Protein AF-A0A9D1I6I7-F1 (afdb_monomer_lite)

Organism: NCBI:txid2840963

Sequence (61 aa):
MKPFWFVTAVHKDVSERLKRVNPRLYREVKDILEINKAQRHIRGGLATRMKYKKQAENAGQ

Radius of gyration: 17.4 Å; chains: 1; bounding box: 35×18×47 Å

pLDDT: mean 87.22, std 14.35, range [48.09, 97.44]

InterPro domains:
  IPR014208 Sporulation stage III, transcriptional regulator SpoIIID [PF12116] (9-55)

Foldseek 3Di:
DDDPVVVVVVCCCLVPVCCVVPVVVSVVVVVVVVVVVVCVVVVVVVVVVVVVVVVVVVVVD

Secondary structure (DSSP, 8-state):
---THHHHHHHHIIIIIHHHH-HHHHHHHHHHHHHHHHHHHHHHHHHHHHHHHHHHHHH--

Structure (mmCIF, N/CA/C/O backbone):
data_AF-A0A9D1I6I7-F1
#
_entry.id   AF-A0A9D1I6I7-F1
#
loop_
_atom_site.group_PDB
_atom_site.id
_atom_site.type_symbol
_atom_site.label_atom_id
_atom_site.label_alt_id
_atom_site.label_comp_id
_atom_site.label_asym_id
_atom_site.label_entity_id
_atom_site.label_seq_id
_atom_site.pdbx_PDB_ins_code
_atom_site.Cartn_x
_atom_site.Cartn_y
_atom_site.Cartn_z
_atom_site.occupancy
_atom_site.B_iso_or_equiv
_atom_site.auth_seq_id
_atom_site.auth_comp_id
_atom_site.auth_asym_id
_atom_site.auth_atom_id
_atom_site.pdbx_PDB_model_num
ATOM 1 N N . MET A 1 1 ? 5.070 -12.862 15.405 1.00 48.09 1 MET A N 1
ATOM 2 C CA . MET A 1 1 ? 5.078 -11.507 14.806 1.00 48.09 1 MET A CA 1
ATOM 3 C C . MET A 1 1 ? 5.930 -11.581 13.541 1.00 48.09 1 MET A C 1
ATOM 5 O O . MET A 1 1 ? 7.070 -12.009 13.651 1.00 48.09 1 MET A O 1
ATOM 9 N N . LYS A 1 2 ? 5.379 -11.336 12.339 1.00 51.16 2 LYS A N 1
ATOM 10 C CA . LYS A 1 2 ? 6.142 -11.489 11.079 1.00 51.16 2 LYS A CA 1
ATOM 11 C C . LYS A 1 2 ? 7.289 -10.463 11.035 1.00 51.16 2 LYS A C 1
ATOM 13 O O . LYS A 1 2 ? 7.050 -9.316 11.411 1.00 51.16 2 LYS A O 1
ATOM 18 N N . PRO A 1 3 ? 8.501 -10.839 10.597 1.00 49.53 3 PRO A N 1
ATOM 19 C CA . PRO A 1 3 ? 9.642 -9.941 10.634 1.00 49.53 3 PRO A CA 1
ATOM 20 C C . PRO A 1 3 ? 9.480 -8.811 9.610 1.00 49.53 3 PRO A C 1
ATOM 22 O O . PRO A 1 3 ? 9.050 -9.025 8.476 1.00 49.53 3 PRO A O 1
ATOM 25 N N . PHE A 1 4 ? 9.866 -7.606 10.028 1.00 57.34 4 PHE A N 1
ATOM 26 C CA . PHE A 1 4 ? 9.845 -6.353 9.261 1.00 57.34 4 PHE A CA 1
ATOM 27 C C . PHE A 1 4 ? 10.554 -6.448 7.891 1.00 57.34 4 PHE A C 1
ATOM 29 O O . PHE A 1 4 ? 10.213 -5.727 6.955 1.00 57.34 4 PHE A O 1
ATOM 36 N N . TRP A 1 5 ? 11.468 -7.411 7.745 1.00 51.59 5 TRP A N 1
ATOM 37 C CA . TRP A 1 5 ? 12.232 -7.721 6.535 1.00 51.59 5 TRP A CA 1
ATOM 38 C C . TRP A 1 5 ? 11.383 -7.979 5.279 1.00 51.59 5 TRP A C 1
ATOM 40 O O . TRP A 1 5 ? 11.771 -7.557 4.193 1.00 51.59 5 TRP A O 1
ATOM 50 N N . PHE A 1 6 ? 10.206 -8.605 5.398 1.00 51.88 6 PHE A N 1
ATOM 51 C CA . PHE A 1 6 ? 9.348 -8.861 4.228 1.00 51.88 6 PHE A CA 1
ATOM 52 C C . PHE A 1 6 ? 8.723 -7.587 3.659 1.00 51.88 6 PHE A C 1
ATOM 54 O O . PHE A 1 6 ? 8.451 -7.510 2.464 1.00 51.88 6 PHE A O 1
ATOM 61 N N . VAL A 1 7 ? 8.500 -6.578 4.503 1.00 60.31 7 VAL A N 1
ATOM 62 C CA . VAL A 1 7 ? 7.842 -5.339 4.083 1.00 60.31 7 VAL A CA 1
ATOM 63 C C . VAL A 1 7 ? 8.835 -4.425 3.375 1.00 60.31 7 VAL A C 1
ATOM 65 O O . VAL A 1 7 ? 8.439 -3.745 2.439 1.00 60.31 7 VAL A O 1
ATOM 68 N N . THR A 1 8 ? 10.117 -4.440 3.751 1.00 73.25 8 THR A N 1
ATOM 69 C CA . THR A 1 8 ? 11.155 -3.596 3.135 1.00 73.25 8 THR A CA 1
ATOM 70 C C . THR A 1 8 ? 11.784 -4.233 1.899 1.00 73.25 8 THR A C 1
ATOM 72 O O . THR A 1 8 ? 11.960 -3.538 0.900 1.00 73.25 8 THR A O 1
ATOM 75 N N . ALA A 1 9 ? 12.068 -5.541 1.921 1.00 76.94 9 ALA A N 1
ATOM 76 C CA . ALA A 1 9 ? 12.673 -6.240 0.785 1.00 76.94 9 ALA A CA 1
ATOM 77 C C . ALA A 1 9 ? 11.740 -6.243 -0.435 1.00 76.94 9 ALA A C 1
ATOM 79 O O . ALA A 1 9 ? 12.131 -5.802 -1.514 1.00 76.94 9 ALA A O 1
ATOM 80 N N . VAL A 1 10 ? 10.469 -6.616 -0.238 1.00 83.62 10 VAL A N 1
ATOM 81 C CA . VAL A 1 10 ? 9.464 -6.602 -1.313 1.00 83.62 10 VAL A CA 1
ATOM 82 C C . VAL A 1 10 ? 9.192 -5.177 -1.788 1.00 83.62 10 VAL A C 1
ATOM 84 O O . VAL A 1 10 ? 9.114 -4.941 -2.992 1.00 83.62 10 VAL A O 1
ATOM 87 N N . HIS A 1 11 ? 9.101 -4.197 -0.879 1.00 83.50 11 HIS A N 1
ATOM 88 C CA . HIS A 1 11 ? 8.938 -2.803 -1.300 1.00 83.50 11 HIS A CA 1
ATOM 89 C C . HIS A 1 11 ? 10.101 -2.326 -2.167 1.00 83.50 11 HIS A C 1
ATOM 91 O O . HIS A 1 11 ? 9.852 -1.645 -3.162 1.00 83.50 11 HIS A O 1
ATOM 97 N N . LYS A 1 12 ? 11.341 -2.674 -1.810 1.00 85.56 12 LYS A N 1
ATOM 98 C CA . LYS A 1 12 ? 12.537 -2.282 -2.558 1.00 85.56 12 LYS A CA 1
ATOM 99 C C . LYS A 1 12 ? 12.570 -2.939 -3.935 1.00 85.56 12 LYS A C 1
ATOM 101 O O . LYS A 1 12 ? 12.798 -2.259 -4.938 1.00 85.56 12 LYS A O 1
ATOM 106 N N . ASP A 1 13 ? 12.259 -4.230 -4.008 1.00 89.94 13 ASP A N 1
ATOM 107 C CA . ASP A 1 13 ? 12.198 -4.941 -5.283 1.00 89.94 13 ASP A CA 1
ATOM 108 C C . ASP A 1 13 ? 11.112 -4.363 -6.204 1.00 89.94 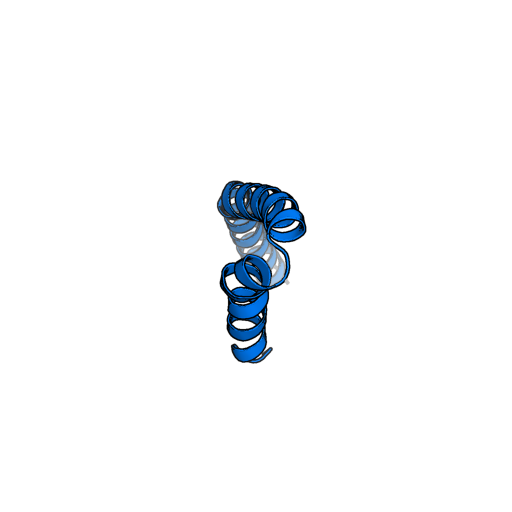13 ASP A C 1
ATOM 110 O O . ASP A 1 13 ? 11.374 -4.113 -7.379 1.00 89.94 13 ASP A O 1
ATOM 114 N N . VAL A 1 14 ? 9.922 -4.062 -5.681 1.00 88.88 14 VAL A N 1
ATOM 115 C CA . VAL A 1 14 ? 8.798 -3.568 -6.491 1.00 88.88 14 VAL A CA 1
ATOM 116 C C . VAL A 1 14 ? 8.919 -2.076 -6.836 1.00 88.88 14 VAL A C 1
ATOM 118 O O . VAL A 1 14 ? 8.594 -1.671 -7.952 1.00 88.88 14 VAL A O 1
ATOM 121 N N . SER A 1 15 ? 9.392 -1.239 -5.910 1.00 85.25 15 SER A N 1
ATOM 122 C CA . SER A 1 15 ? 9.418 0.225 -6.092 1.00 85.25 15 SER A CA 1
ATOM 123 C C . SER A 1 15 ? 10.667 0.713 -6.826 1.00 85.25 15 SER A C 1
ATOM 125 O O . SER A 1 15 ? 10.597 1.709 -7.547 1.00 85.25 15 SER A O 1
ATOM 127 N N . GLU A 1 16 ? 11.801 0.025 -6.656 1.00 88.19 16 GLU A N 1
ATOM 128 C CA . GLU A 1 16 ? 13.101 0.468 -7.173 1.00 88.19 16 GLU A CA 1
ATOM 129 C C . GLU A 1 16 ? 13.654 -0.487 -8.232 1.00 88.19 16 GLU A C 1
ATOM 131 O O . GLU A 1 16 ? 13.969 -0.067 -9.348 1.00 88.19 16 GLU A O 1
ATOM 136 N N . ARG A 1 17 ? 13.775 -1.779 -7.905 1.00 93.19 17 ARG A N 1
ATOM 137 C CA . ARG A 1 17 ? 14.453 -2.750 -8.776 1.00 93.19 17 ARG A CA 1
ATOM 138 C C . ARG A 1 17 ? 13.635 -3.069 -10.022 1.00 93.19 17 ARG A C 1
ATOM 140 O O . ARG A 1 17 ? 14.184 -3.071 -11.122 1.00 93.19 17 ARG A O 1
ATOM 147 N N . LEU A 1 18 ? 12.324 -3.258 -9.874 1.00 94.44 18 LEU A N 1
ATOM 148 C CA . LEU A 1 18 ? 11.413 -3.563 -10.976 1.00 94.44 18 LEU A CA 1
ATOM 149 C C . LEU A 1 18 ? 11.415 -2.458 -12.034 1.00 94.44 18 LEU A C 1
ATOM 151 O O . LEU A 1 18 ? 11.418 -2.755 -13.224 1.00 94.44 18 LEU A O 1
ATOM 155 N N . LYS A 1 19 ? 11.520 -1.190 -11.617 1.00 94.06 19 LYS A N 1
ATOM 156 C CA . LYS A 1 19 ? 11.638 -0.048 -12.534 1.00 94.06 19 LYS A CA 1
ATOM 157 C C . LYS A 1 19 ? 12.873 -0.146 -13.437 1.00 94.06 19 LYS A C 1
ATOM 159 O O . LYS A 1 19 ? 12.812 0.303 -14.576 1.00 94.06 19 LYS A O 1
ATOM 164 N N . ARG A 1 20 ? 13.978 -0.713 -12.936 1.00 94.31 20 ARG A N 1
ATOM 165 C CA . ARG A 1 20 ? 15.237 -0.889 -13.685 1.00 94.31 20 ARG A CA 1
ATOM 166 C C . ARG A 1 20 ? 15.233 -2.151 -14.548 1.00 94.31 20 ARG A C 1
ATOM 168 O O . ARG A 1 20 ? 15.757 -2.118 -15.651 1.00 94.31 20 ARG A O 1
ATOM 175 N N . VAL A 1 21 ? 14.651 -3.244 -14.050 1.00 96.50 21 VAL A N 1
ATOM 176 C CA . VAL A 1 21 ? 14.642 -4.551 -14.733 1.00 96.50 21 VAL A CA 1
ATOM 177 C C . VAL A 1 21 ? 13.553 -4.629 -15.805 1.00 96.50 21 VAL A C 1
ATOM 179 O O . VAL A 1 21 ? 13.804 -5.119 -16.900 1.00 96.50 21 VAL A O 1
ATOM 182 N N . ASN A 1 22 ? 12.340 -4.153 -15.507 1.00 96.56 22 ASN A N 1
ATOM 183 C CA . ASN A 1 22 ? 11.211 -4.185 -16.433 1.00 96.56 22 ASN A CA 1
ATOM 184 C C . ASN A 1 22 ? 10.314 -2.936 -16.270 1.00 96.56 22 ASN A C 1
ATOM 186 O O . ASN A 1 22 ? 9.323 -2.957 -15.529 1.00 96.56 22 ASN A O 1
ATOM 190 N N . PRO A 1 23 ? 10.617 -1.842 -16.996 1.00 94.38 23 PRO A N 1
ATOM 191 C CA . PRO A 1 23 ? 9.867 -0.587 -16.915 1.00 94.38 23 PRO A CA 1
ATOM 192 C C . PRO A 1 23 ? 8.408 -0.676 -17.385 1.00 94.38 23 PRO A C 1
ATOM 194 O O . PRO A 1 23 ? 7.599 0.190 -17.044 1.00 94.38 23 PRO A O 1
ATOM 197 N N . ARG A 1 24 ? 8.064 -1.670 -18.216 1.00 96.38 24 ARG A N 1
ATOM 198 C CA . ARG A 1 24 ? 6.683 -1.895 -18.667 1.00 96.38 24 ARG A CA 1
ATOM 199 C C . ARG A 1 24 ? 5.856 -2.486 -17.529 1.00 96.38 24 ARG A C 1
ATOM 201 O O . ARG A 1 24 ? 4.871 -1.876 -17.133 1.00 96.38 24 ARG A O 1
ATOM 208 N N . LEU A 1 25 ? 6.333 -3.579 -16.934 1.00 94.94 25 LEU A N 1
ATOM 209 C CA . LEU A 1 25 ? 5.678 -4.217 -15.791 1.00 94.94 25 LEU A CA 1
ATOM 210 C C . LEU A 1 25 ? 5.602 -3.279 -14.576 1.00 94.94 25 LEU A C 1
ATOM 212 O O . LEU A 1 25 ? 4.595 -3.243 -13.878 1.00 94.94 25 LEU A O 1
ATOM 216 N N . TYR A 1 26 ? 6.63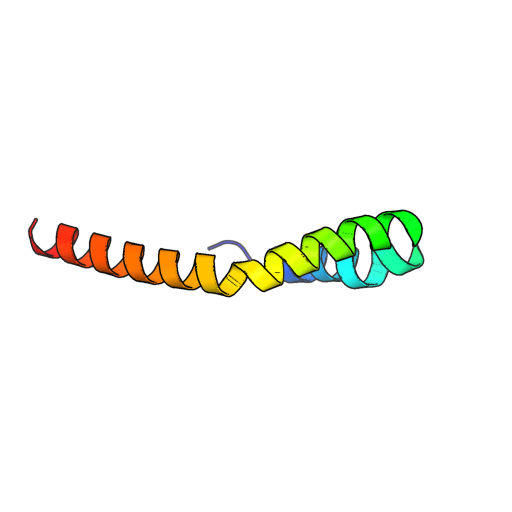3 -2.459 -14.346 1.00 96.25 26 TYR A N 1
ATOM 217 C CA . TYR A 1 26 ? 6.601 -1.447 -13.288 1.00 96.25 26 TYR A CA 1
ATOM 218 C C . TYR A 1 26 ? 5.430 -0.465 -13.433 1.00 96.25 26 TYR A C 1
ATOM 220 O O . TYR A 1 26 ? 4.842 -0.088 -12.424 1.00 96.25 26 TYR A O 1
ATOM 228 N N . ARG A 1 27 ? 5.085 -0.043 -14.658 1.00 94.94 27 ARG A N 1
ATOM 229 C CA . ARG A 1 27 ? 3.958 0.877 -14.884 1.00 94.94 27 ARG A CA 1
ATOM 230 C C . A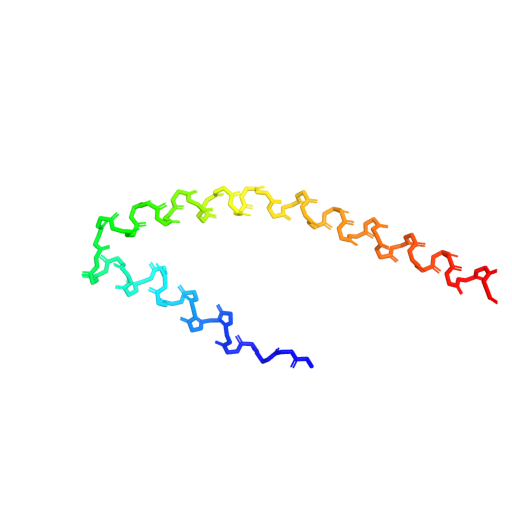RG A 1 27 ? 2.636 0.243 -14.463 1.00 94.94 27 ARG A C 1
ATOM 232 O O . ARG A 1 27 ? 1.912 0.849 -13.686 1.00 94.94 27 ARG A O 1
ATOM 239 N N . GLU A 1 28 ? 2.399 -0.996 -14.878 1.00 95.12 28 GLU A N 1
ATOM 240 C CA . GLU A 1 28 ? 1.194 -1.753 -14.515 1.00 95.12 28 GLU A CA 1
ATOM 241 C C . GLU A 1 28 ? 1.089 -1.949 -12.992 1.00 95.12 28 GLU A C 1
ATOM 243 O O . GLU A 1 28 ? 0.047 -1.714 -12.381 1.00 95.12 28 GLU A O 1
ATOM 248 N N . VAL A 1 29 ? 2.199 -2.310 -12.341 1.00 94.06 29 VAL A N 1
ATOM 249 C CA . VAL A 1 29 ? 2.239 -2.496 -10.884 1.00 94.06 29 VAL A CA 1
ATOM 250 C C . VAL A 1 29 ? 2.079 -1.172 -10.131 1.00 94.06 29 VAL A C 1
ATOM 252 O O . VAL A 1 29 ? 1.462 -1.142 -9.064 1.00 94.06 29 VAL A O 1
ATOM 255 N N . LYS A 1 30 ? 2.605 -0.064 -10.665 1.00 94.06 30 LYS A N 1
ATOM 256 C CA . LYS A 1 30 ? 2.501 1.258 -10.039 1.00 94.06 30 LYS A CA 1
ATOM 257 C C . LYS A 1 30 ? 1.044 1.686 -9.883 1.00 94.06 30 LYS A C 1
ATOM 259 O O . LYS A 1 30 ? 0.683 2.142 -8.801 1.00 94.06 30 LYS A O 1
ATOM 264 N N . ASP A 1 31 ? 0.212 1.480 -10.897 1.00 94.75 31 ASP A N 1
ATOM 265 C CA . ASP A 1 31 ? -1.206 1.853 -10.841 1.00 94.75 31 ASP A CA 1
ATOM 266 C C . ASP A 1 31 ? -1.937 1.089 -9.725 1.00 94.75 31 ASP A C 1
ATOM 268 O O . ASP A 1 31 ? -2.660 1.671 -8.913 1.00 94.75 31 ASP A O 1
ATOM 272 N N . ILE A 1 32 ? -1.648 -0.209 -9.588 1.00 94.00 32 ILE A N 1
ATOM 273 C CA . ILE A 1 32 ? -2.181 -1.052 -8.508 1.00 94.00 32 ILE A CA 1
ATOM 274 C C . ILE A 1 32 ? -1.691 -0.575 -7.131 1.00 94.00 32 ILE A C 1
ATOM 276 O O . ILE A 1 32 ? -2.449 -0.580 -6.155 1.00 94.00 32 ILE A O 1
ATOM 280 N N . LEU A 1 33 ? -0.424 -0.169 -7.012 1.00 92.50 33 LEU A N 1
ATOM 281 C CA . LEU A 1 33 ? 0.122 0.358 -5.758 1.00 92.50 33 LEU A CA 1
ATOM 282 C C . LEU A 1 33 ? -0.543 1.673 -5.349 1.00 92.50 33 LEU A C 1
ATOM 284 O O . LEU A 1 33 ? -0.828 1.852 -4.165 1.00 92.50 33 LEU A O 1
ATOM 288 N N . GLU A 1 34 ? -0.815 2.568 -6.295 1.00 93.69 34 GLU A N 1
ATOM 289 C CA . GLU A 1 34 ? -1.493 3.834 -6.009 1.00 93.69 34 GLU A CA 1
ATOM 290 C C . GLU A 1 34 ? -2.941 3.609 -5.557 1.00 93.69 34 GLU A C 1
ATOM 292 O O . GLU A 1 34 ? -3.350 4.164 -4.536 1.00 93.69 34 GLU A O 1
ATOM 297 N N . ILE A 1 35 ? -3.677 2.693 -6.197 1.00 95.62 35 ILE A N 1
ATOM 298 C CA . ILE A 1 35 ? -5.016 2.282 -5.734 1.00 95.62 35 ILE A CA 1
ATOM 299 C C . ILE A 1 35 ? -4.950 1.728 -4.303 1.00 95.62 35 ILE A C 1
ATOM 301 O O . ILE A 1 35 ? -5.744 2.100 -3.435 1.00 95.62 35 ILE A O 1
ATOM 305 N N . ASN A 1 36 ? -3.972 0.865 -4.015 1.00 93.19 36 ASN A N 1
ATOM 306 C CA . ASN A 1 36 ? -3.797 0.294 -2.680 1.00 93.19 36 ASN A CA 1
ATOM 307 C C . ASN A 1 36 ? -3.459 1.348 -1.617 1.00 93.19 36 ASN A C 1
ATOM 309 O O . ASN A 1 36 ? -3.953 1.257 -0.489 1.00 93.19 36 ASN A O 1
ATOM 313 N N . LYS A 1 37 ? -2.638 2.350 -1.955 1.00 90.94 37 LYS A N 1
ATOM 314 C CA . LYS A 1 37 ? -2.341 3.481 -1.064 1.00 90.94 37 LYS A CA 1
ATOM 315 C C . LYS A 1 37 ? -3.580 4.331 -0.827 1.00 90.94 37 LYS A C 1
ATOM 317 O O . LYS A 1 37 ? -3.879 4.629 0.328 1.00 90.94 37 LYS A O 1
ATOM 322 N N . ALA A 1 38 ? -4.324 4.653 -1.885 1.00 96.00 38 ALA A N 1
ATOM 323 C CA . ALA A 1 38 ? -5.557 5.419 -1.788 1.00 96.00 38 ALA A CA 1
ATOM 324 C C . ALA A 1 38 ? -6.570 4.717 -0.876 1.00 96.00 38 ALA A C 1
ATOM 326 O O . ALA A 1 38 ? -7.156 5.354 -0.015 1.00 96.00 38 ALA A O 1
ATOM 327 N N . GLN A 1 39 ? -6.705 3.392 -0.954 1.00 97.25 39 GLN A N 1
ATOM 328 C CA . GLN A 1 39 ? -7.630 2.627 -0.106 1.00 97.25 39 GLN A CA 1
ATOM 329 C C . GLN A 1 39 ? -7.126 2.369 1.326 1.00 97.25 39 GLN A C 1
ATOM 331 O O . GLN A 1 39 ? -7.891 1.888 2.168 1.00 97.25 39 GLN A O 1
ATOM 336 N N . ARG A 1 40 ? -5.854 2.660 1.641 1.00 96.38 40 ARG A N 1
ATOM 337 C CA . ARG A 1 40 ? -5.248 2.352 2.950 1.00 96.38 40 ARG A CA 1
ATOM 338 C C . ARG A 1 40 ? -6.036 2.956 4.111 1.00 96.38 40 ARG A C 1
ATOM 340 O O . ARG A 1 40 ? -6.215 2.280 5.120 1.00 96.38 40 ARG A O 1
ATOM 347 N N . HIS A 1 41 ? -6.505 4.195 3.977 1.00 95.00 41 HIS A N 1
ATOM 348 C CA . HIS A 1 41 ? -7.236 4.878 5.046 1.00 95.00 41 HIS A CA 1
ATOM 349 C C . HIS A 1 41 ? -8.602 4.228 5.321 1.00 95.00 41 HIS A C 1
ATOM 351 O O . HIS A 1 41 ? -8.963 4.055 6.481 1.00 95.00 41 HIS A O 1
ATOM 357 N N . ILE A 1 42 ? -9.306 3.764 4.280 1.00 96.56 42 ILE A N 1
ATOM 358 C CA . ILE A 1 42 ? -10.562 3.006 4.409 1.00 96.56 42 ILE A CA 1
ATOM 359 C C . ILE A 1 42 ? -10.311 1.712 5.185 1.00 96.56 42 ILE A C 1
ATOM 361 O O . ILE A 1 42 ? -10.991 1.421 6.170 1.00 96.56 42 ILE A O 1
ATOM 365 N N . ARG A 1 43 ? -9.282 0.952 4.786 1.00 96.94 43 ARG A N 1
ATOM 366 C CA . ARG A 1 43 ? -8.891 -0.286 5.481 1.00 96.94 43 ARG A CA 1
ATOM 367 C C . ARG A 1 43 ? -8.485 -0.009 6.931 1.00 96.94 43 ARG A C 1
ATOM 369 O O . ARG A 1 43 ? -8.850 -0.776 7.815 1.00 96.94 43 ARG A O 1
ATOM 376 N N . GLY A 1 44 ? -7.780 1.095 7.181 1.00 96.50 44 GLY A N 1
ATOM 377 C CA . GLY A 1 44 ? -7.401 1.543 8.522 1.00 96.50 44 GLY A CA 1
ATOM 378 C C . GLY A 1 44 ? -8.611 1.859 9.404 1.00 96.50 44 GLY A C 1
ATOM 379 O O . GLY A 1 44 ? -8.695 1.357 10.521 1.00 96.50 44 GLY A O 1
ATOM 380 N N . GLY A 1 45 ? -9.588 2.610 8.887 1.00 97.44 45 GLY A N 1
ATOM 381 C CA . GLY A 1 45 ? -10.833 2.907 9.601 1.00 97.44 45 GLY A CA 1
ATOM 382 C C . GLY A 1 45 ? -11.630 1.644 9.937 1.00 97.44 45 GLY A C 1
ATOM 383 O O . GLY A 1 45 ? -12.064 1.464 11.077 1.00 97.44 45 GLY A O 1
ATOM 384 N N . LEU A 1 46 ? -11.748 0.717 8.978 1.00 97.12 46 LEU A N 1
ATOM 385 C CA . LEU A 1 46 ? -12.382 -0.586 9.201 1.00 97.12 46 LEU A CA 1
ATOM 386 C C . LEU A 1 46 ? -11.644 -1.403 10.270 1.00 97.12 46 LEU A C 1
ATOM 388 O O . LEU A 1 46 ? -12.294 -1.972 11.146 1.00 97.12 46 LEU A O 1
ATOM 392 N N . ALA A 1 47 ? -10.309 -1.430 10.242 1.00 96.94 47 ALA A N 1
ATOM 393 C CA . ALA A 1 47 ? -9.504 -2.136 11.236 1.00 96.94 47 ALA A CA 1
ATOM 394 C C . ALA A 1 47 ? -9.718 -1.575 12.651 1.00 96.94 47 ALA A C 1
ATOM 396 O O . ALA A 1 47 ? -9.939 -2.346 13.587 1.00 96.94 47 ALA A O 1
ATOM 397 N N . THR A 1 48 ? -9.728 -0.247 12.806 1.00 97.12 48 THR A N 1
ATOM 398 C CA . THR A 1 48 ? -10.015 0.408 14.090 1.00 97.12 48 THR A CA 1
ATOM 399 C C . THR A 1 48 ? -11.420 0.065 14.581 1.00 97.12 48 THR A C 1
ATOM 401 O O . THR A 1 48 ? -11.575 -0.374 15.719 1.00 97.12 48 THR A O 1
ATOM 404 N N . ARG A 1 49 ? -12.439 0.167 13.7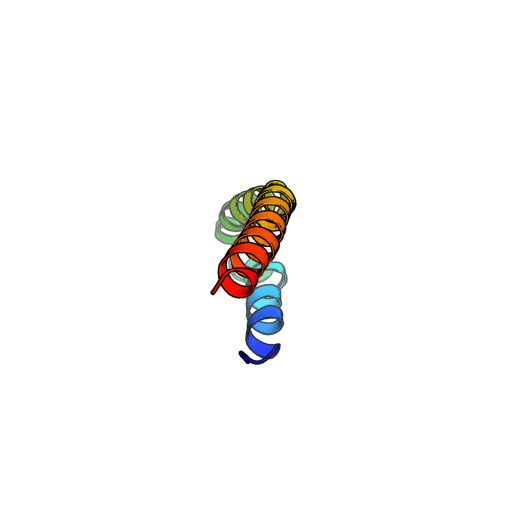17 1.00 96.38 49 ARG A N 1
ATOM 405 C CA . ARG A 1 49 ? -13.823 -0.194 14.067 1.00 96.38 49 ARG A CA 1
ATOM 406 C C . ARG A 1 49 ? -13.927 -1.640 14.558 1.00 96.38 49 ARG A C 1
ATOM 408 O O . ARG A 1 49 ? -14.541 -1.897 15.589 1.00 96.38 49 ARG A O 1
ATOM 415 N N . MET A 1 50 ? -13.307 -2.579 13.843 1.00 97.06 50 MET A N 1
ATOM 416 C CA . MET A 1 50 ? -13.319 -3.999 14.208 1.00 97.06 50 MET A CA 1
ATOM 417 C C . MET A 1 50 ? -12.579 -4.268 15.524 1.00 97.06 50 MET A C 1
ATOM 419 O O . MET A 1 50 ? -13.049 -5.080 16.318 1.00 97.06 50 MET A O 1
ATOM 423 N N . LYS A 1 51 ? -11.462 -3.573 15.788 1.00 95.44 51 LYS A N 1
ATOM 424 C CA . LYS A 1 51 ? -10.727 -3.678 17.059 1.00 95.44 51 LYS A CA 1
ATOM 425 C C . LYS A 1 51 ? -11.626 -3.335 18.247 1.00 95.44 51 LYS A C 1
ATOM 427 O O . LYS A 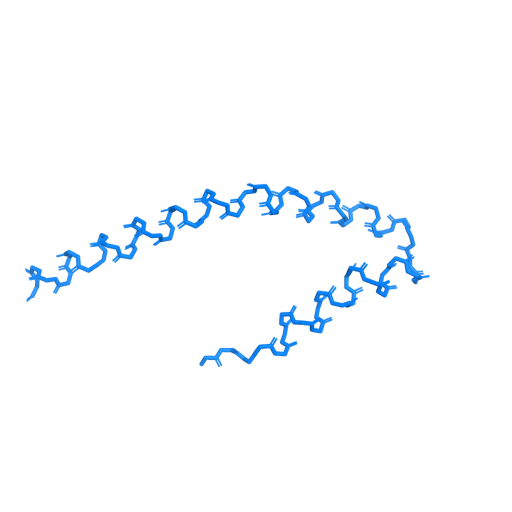1 51 ? -11.705 -4.129 19.178 1.00 95.44 51 LYS A O 1
ATOM 432 N N . TYR A 1 52 ? -12.307 -2.190 18.206 1.00 95.75 52 TYR A N 1
ATOM 433 C CA . TYR A 1 52 ? -13.163 -1.754 19.315 1.00 95.75 52 TYR A CA 1
ATOM 434 C C . TYR A 1 52 ? -14.437 -2.588 19.439 1.00 95.75 52 TYR A C 1
ATOM 436 O O . TYR A 1 52 ? -14.830 -2.910 20.554 1.00 95.75 52 TYR A O 1
ATOM 444 N N . LYS A 1 53 ? -15.031 -3.020 18.317 1.00 95.56 53 LYS A N 1
ATOM 445 C CA . LYS A 1 53 ? -16.158 -3.963 18.344 1.00 95.56 53 LYS A CA 1
ATOM 446 C C . LYS A 1 53 ? -15.779 -5.260 19.069 1.00 95.56 53 LYS A C 1
ATOM 448 O O . LYS A 1 53 ? -16.473 -5.663 19.992 1.00 95.56 53 LYS A O 1
ATOM 453 N N . LYS A 1 54 ? -14.633 -5.851 18.715 1.00 94.88 54 LYS A N 1
ATOM 454 C CA . LYS A 1 54 ? -14.118 -7.065 19.364 1.00 94.88 54 LYS A CA 1
ATOM 455 C C . LYS A 1 54 ? -13.795 -6.846 20.846 1.00 94.88 54 LYS A C 1
ATOM 457 O O . LYS A 1 54 ? -14.029 -7.728 21.659 1.00 94.88 54 LYS A O 1
ATOM 462 N N . GLN A 1 55 ? -13.250 -5.684 21.210 1.00 93.88 55 GLN A N 1
ATOM 463 C CA . GLN A 1 55 ? -12.992 -5.348 22.615 1.00 93.88 55 GLN A CA 1
ATOM 464 C C . GLN A 1 55 ? -14.284 -5.230 23.430 1.00 93.88 55 GLN A C 1
ATOM 466 O O . GLN A 1 55 ? -14.312 -5.702 24.559 1.00 93.88 55 GLN A O 1
ATOM 471 N N . ALA A 1 56 ? -15.340 -4.643 22.859 1.00 92.3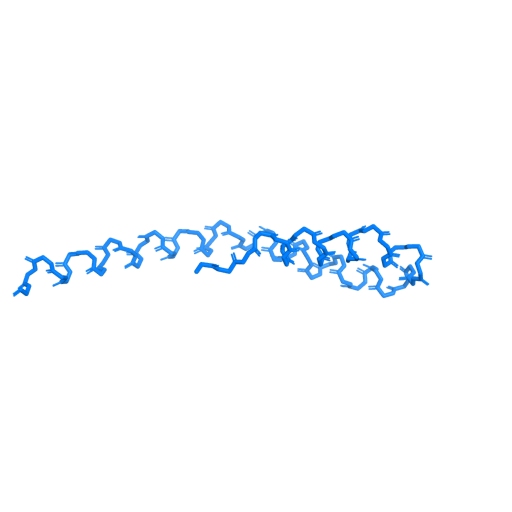1 56 ALA A N 1
ATOM 472 C CA . ALA A 1 56 ? -16.642 -4.540 23.510 1.00 92.31 56 ALA A CA 1
ATOM 473 C C . ALA A 1 56 ? -17.313 -5.914 23.685 1.00 92.31 56 ALA A C 1
ATOM 475 O O . ALA A 1 56 ? -17.815 -6.205 24.764 1.00 92.31 56 ALA A O 1
ATOM 476 N N . GLU A 1 57 ? -17.272 -6.774 22.661 1.00 90.50 57 GLU A N 1
ATOM 477 C CA . GLU A 1 57 ? -17.777 -8.155 22.742 1.00 90.50 57 GLU A CA 1
ATOM 478 C C . GLU A 1 57 ? -17.046 -8.962 23.825 1.00 90.50 57 GLU A C 1
ATOM 480 O O . GLU A 1 57 ? -17.687 -9.620 24.636 1.00 90.50 57 GLU A O 1
ATOM 485 N N . ASN A 1 58 ? -15.717 -8.846 23.895 1.00 86.44 58 ASN A N 1
ATOM 486 C CA . ASN A 1 58 ? -14.902 -9.531 24.899 1.00 86.44 58 ASN A CA 1
ATOM 487 C C . ASN A 1 58 ? -15.083 -8.992 26.330 1.00 86.44 58 ASN A C 1
ATOM 489 O O . ASN A 1 58 ? -14.699 -9.675 27.268 1.00 86.44 58 ASN A O 1
ATOM 493 N N . ALA A 1 59 ? -15.570 -7.760 26.509 1.00 80.25 59 ALA A N 1
ATOM 494 C CA . ALA A 1 59 ? -15.796 -7.166 27.831 1.00 80.25 59 ALA A CA 1
ATOM 495 C C . ALA A 1 59 ? -17.160 -7.548 28.433 1.00 80.25 59 ALA A C 1
ATOM 497 O O . ALA A 1 59 ? -17.375 -7.350 29.625 1.00 80.25 59 ALA A O 1
ATOM 498 N N . GLY A 1 60 ? -18.085 -8.042 27.602 1.00 72.50 60 GLY A N 1
ATOM 499 C CA . GLY A 1 60 ? -19.392 -8.552 28.023 1.00 72.50 60 GLY A CA 1
ATOM 500 C C . GLY A 1 60 ? -19.457 -10.077 28.167 1.00 72.50 60 GLY A C 1
ATOM 501 O O . GLY A 1 60 ? -20.538 -10.594 28.441 1.00 72.50 60 GLY A O 1
ATOM 502 N N . GLN A 1 61 ? -18.340 -10.778 27.944 1.00 57.03 61 GLN A N 1
ATOM 503 C CA . GLN A 1 61 ? -18.140 -12.209 28.206 1.00 57.03 61 GLN A CA 1
ATOM 504 C C . GLN A 1 61 ? -17.337 -12.388 29.492 1.00 57.03 61 GLN A C 1
ATOM 506 O O . GLN A 1 61 ? -17.630 -13.362 30.216 1.00 57.03 61 GLN A O 1
#